Protein AF-A0A1M6I4M0-F1 (afdb_monomer_lite)

pLDDT: mean 81.62, std 9.27, range [42.72, 95.56]

Sequence (107 aa):
MGWPLVIVALTALAYAKFGHLIPGALGHKEYTITRIIEHMFLTSEGIYGVAIYVTSTFVFIFILMGSLLGATGGAQAFIDLTFSVTGRFRGGPAKAAILGSGLMGTI

Secondary structure (DSSP, 8-state):
--HHHHHHHHHHHHHHHHGGG--STT--PPPPHHHHHHHHHTSTTSTTSHHHHHIIIIIHHHHHHHHHHHHTTHHHHHHHHHHHHHTTSTTHHHHHHHHHHHHS---

Structure (mmCIF, N/CA/C/O backbone):
data_AF-A0A1M6I4M0-F1
#
_entry.id   AF-A0A1M6I4M0-F1
#
loop_
_atom_site.group_PDB
_atom_site.id
_atom_site.type_symbol
_atom_site.label_atom_id
_atom_site.label_alt_id
_atom_site.label_comp_id
_atom_site.label_asym_id
_atom_site.label_entity_id
_atom_site.label_seq_id
_atom_site.pdb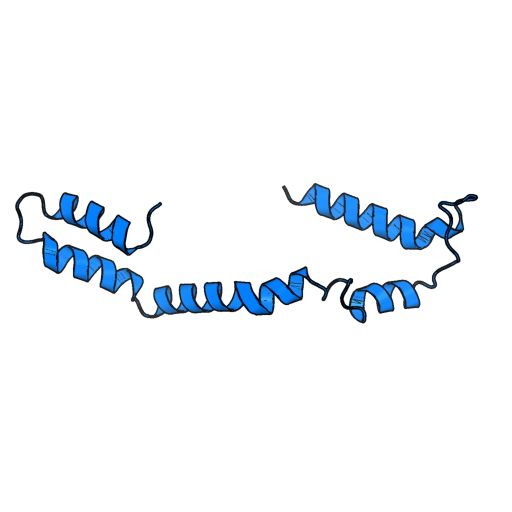x_PDB_ins_code
_atom_site.Cartn_x
_atom_site.Cartn_y
_atom_site.Cartn_z
_atom_site.occupancy
_atom_site.B_iso_or_equiv
_atom_site.auth_seq_id
_atom_site.auth_comp_id
_atom_site.auth_asym_id
_atom_site.auth_atom_id
_atom_site.pdbx_PDB_model_num
ATOM 1 N N . MET A 1 1 ? -11.684 2.950 -9.930 1.00 56.91 1 MET A N 1
ATOM 2 C CA . MET A 1 1 ? -10.706 4.062 -9.876 1.00 56.91 1 MET A CA 1
ATOM 3 C C . MET A 1 1 ? -9.235 3.600 -9.928 1.00 56.91 1 MET A C 1
ATOM 5 O O . MET A 1 1 ? -8.382 4.298 -9.409 1.00 56.91 1 MET A O 1
ATOM 9 N N . GLY A 1 2 ? -8.896 2.467 -10.571 1.00 81.88 2 GLY A N 1
ATOM 10 C CA . GLY A 1 2 ? -7.498 1.979 -10.672 1.00 81.88 2 GLY A CA 1
ATOM 11 C C . GLY A 1 2 ? -6.830 2.178 -12.041 1.00 81.88 2 GLY A C 1
ATOM 12 O O . GLY A 1 2 ? -5.627 1.997 -12.183 1.00 81.88 2 GLY A O 1
ATOM 13 N N . TRP A 1 3 ? -7.606 2.575 -13.049 1.00 90.00 3 TRP A N 1
ATOM 14 C CA . TRP A 1 3 ? -7.136 2.762 -14.424 1.00 90.00 3 TRP A CA 1
ATOM 15 C C . TRP A 1 3 ? -6.012 3.800 -14.606 1.00 90.00 3 TRP A C 1
ATOM 17 O O . TRP A 1 3 ? -5.123 3.534 -15.412 1.00 90.00 3 TRP A O 1
ATOM 27 N N . PRO A 1 4 ? -5.974 4.934 -13.874 1.00 90.88 4 PRO A N 1
ATOM 28 C CA . PRO A 1 4 ? -4.910 5.925 -14.052 1.00 90.88 4 PRO A CA 1
ATOM 29 C C . PRO A 1 4 ? -3.507 5.359 -13.805 1.00 90.88 4 PRO A C 1
ATOM 31 O O . PRO A 1 4 ? -2.594 5.626 -14.580 1.00 90.88 4 PRO A O 1
ATOM 34 N N . LEU A 1 5 ? -3.347 4.519 -12.776 1.00 87.44 5 LEU A N 1
ATOM 35 C CA . LEU A 1 5 ? -2.060 3.901 -12.444 1.00 87.44 5 LEU A CA 1
ATOM 36 C C . LEU A 1 5 ? -1.594 2.947 -13.553 1.00 87.44 5 LEU A C 1
ATOM 38 O O . LEU A 1 5 ? -0.420 2.936 -13.911 1.00 87.44 5 LEU A O 1
ATOM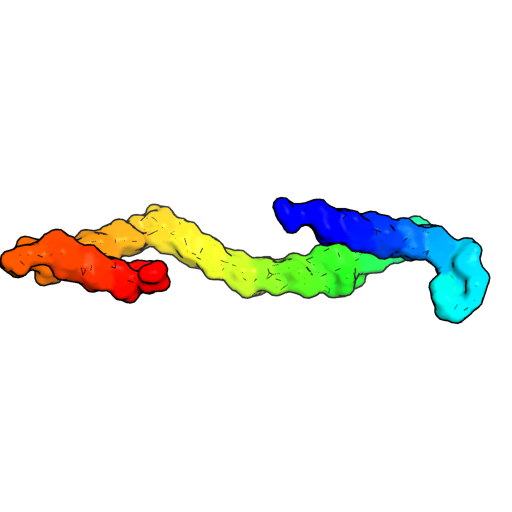 42 N N . VAL A 1 6 ? -2.528 2.184 -14.127 1.00 89.06 6 VAL A N 1
ATOM 43 C CA . VAL A 1 6 ? -2.244 1.244 -15.221 1.00 89.06 6 VAL A CA 1
ATOM 44 C C . VAL A 1 6 ? -1.798 1.992 -16.473 1.00 89.06 6 VAL A C 1
ATOM 46 O O . VAL A 1 6 ? -0.823 1.592 -17.103 1.00 89.06 6 VAL A O 1
ATOM 49 N N . ILE A 1 7 ? -2.463 3.102 -16.809 1.00 92.38 7 ILE A N 1
ATOM 50 C CA . ILE A 1 7 ? -2.085 3.929 -17.962 1.00 92.38 7 ILE A CA 1
ATOM 51 C C . ILE A 1 7 ? -0.664 4.472 -17.782 1.00 92.38 7 ILE A C 1
ATOM 53 O O . ILE A 1 7 ? 0.148 4.338 -18.691 1.00 92.38 7 ILE A O 1
ATOM 57 N N . VAL A 1 8 ? -0.347 5.036 -16.612 1.00 90.12 8 VAL A N 1
ATOM 58 C CA . VAL A 1 8 ? 0.990 5.586 -16.325 1.00 90.12 8 VAL A CA 1
ATOM 59 C C . VAL A 1 8 ? 2.065 4.495 -16.348 1.00 90.12 8 VAL A C 1
ATOM 61 O O . VAL A 1 8 ? 3.141 4.700 -16.904 1.00 90.12 8 VAL A O 1
ATOM 64 N N . ALA A 1 9 ? 1.782 3.315 -15.793 1.00 86.50 9 ALA A N 1
ATOM 65 C CA . ALA A 1 9 ? 2.717 2.195 -15.829 1.00 86.50 9 ALA A CA 1
ATOM 66 C C . ALA A 1 9 ? 2.982 1.720 -17.267 1.00 86.50 9 ALA A C 1
ATOM 68 O O . ALA A 1 9 ? 4.130 1.485 -17.644 1.00 86.50 9 ALA A O 1
ATOM 69 N N . LEU A 1 10 ? 1.938 1.621 -18.095 1.00 88.31 10 LEU A N 1
ATOM 70 C CA . LEU A 1 10 ? 2.067 1.210 -19.493 1.00 88.31 10 LEU A CA 1
ATOM 71 C C . LEU A 1 10 ? 2.846 2.229 -20.327 1.00 88.31 10 LEU A C 1
ATOM 73 O O . LEU A 1 10 ? 3.688 1.827 -21.128 1.00 88.31 10 LEU A O 1
ATOM 77 N N . THR A 1 11 ? 2.613 3.530 -20.140 1.00 88.12 11 THR A N 1
ATOM 78 C CA . THR A 1 11 ? 3.370 4.566 -20.859 1.00 88.12 11 THR A CA 1
ATOM 79 C C . THR A 1 11 ? 4.830 4.607 -20.417 1.00 88.12 11 THR A C 1
ATOM 81 O O . THR A 1 11 ? 5.709 4.730 -21.269 1.00 88.12 11 THR A O 1
ATOM 84 N N . ALA A 1 12 ? 5.116 4.417 -19.126 1.00 85.44 12 ALA A N 1
ATOM 85 C CA . ALA A 1 12 ? 6.481 4.324 -18.613 1.00 85.44 12 ALA A CA 1
ATOM 86 C C . ALA A 1 12 ? 7.226 3.085 -19.146 1.00 85.44 12 ALA A C 1
ATOM 88 O O . ALA A 1 12 ? 8.380 3.188 -19.560 1.00 85.44 12 ALA A O 1
ATOM 89 N N . LEU A 1 13 ? 6.566 1.923 -19.212 1.00 84.25 13 LEU A N 1
ATOM 90 C CA . LEU A 1 13 ? 7.142 0.709 -19.806 1.00 84.25 13 LEU A CA 1
ATOM 91 C C . LEU A 1 13 ? 7.354 0.849 -21.318 1.00 84.25 13 LEU A C 1
ATOM 93 O O . LEU A 1 13 ? 8.380 0.415 -21.845 1.00 84.25 13 LEU A O 1
ATOM 97 N N . ALA A 1 14 ? 6.412 1.483 -22.021 1.00 84.56 14 ALA A N 1
ATOM 98 C CA . ALA A 1 14 ? 6.574 1.804 -23.434 1.00 84.56 14 ALA A CA 1
ATOM 99 C C . ALA A 1 14 ? 7.778 2.733 -23.644 1.00 84.56 14 ALA A C 1
ATOM 101 O O . ALA A 1 14 ? 8.589 2.481 -24.532 1.00 84.56 14 ALA A O 1
ATOM 102 N N . TYR A 1 15 ? 7.955 3.744 -22.791 1.00 82.69 15 TYR A N 1
ATOM 103 C CA . TYR A 1 15 ? 9.125 4.616 -22.822 1.00 82.69 15 TYR A CA 1
ATOM 104 C C . TYR A 1 15 ? 10.425 3.846 -22.565 1.00 82.69 15 TYR A C 1
ATOM 106 O O . TYR A 1 15 ? 11.352 3.977 -23.351 1.00 82.69 15 TYR A O 1
ATOM 114 N N . ALA A 1 16 ? 10.479 2.956 -21.570 1.00 78.25 16 ALA A N 1
ATOM 115 C CA . ALA A 1 16 ? 11.672 2.147 -21.301 1.00 78.25 16 ALA A CA 1
ATOM 116 C C . ALA A 1 16 ? 12.092 1.260 -22.493 1.00 78.25 16 ALA A C 1
ATOM 118 O O . ALA A 1 16 ? 13.280 1.001 -22.690 1.00 78.25 16 ALA A O 1
ATOM 119 N N . LYS A 1 17 ? 11.129 0.800 -23.307 1.00 76.62 17 LYS A N 1
ATOM 120 C CA . LYS A 1 17 ? 11.389 -0.017 -24.504 1.00 76.62 17 LYS A CA 1
ATOM 121 C C . LYS A 1 17 ? 11.695 0.813 -25.754 1.00 76.62 17 LYS A C 1
ATOM 123 O O . LYS A 1 17 ? 12.554 0.426 -26.540 1.00 76.62 17 LYS A O 1
ATOM 128 N N . PHE A 1 18 ? 10.978 1.913 -25.974 1.00 79.12 18 PHE A N 1
ATOM 129 C CA . PHE A 1 18 ? 11.045 2.704 -27.210 1.00 79.12 18 PHE A CA 1
ATOM 130 C C . PHE A 1 18 ? 11.834 4.014 -27.073 1.00 79.12 18 PHE A C 1
ATOM 132 O O . PHE A 1 18 ? 12.055 4.692 -28.072 1.00 79.12 18 PHE A O 1
ATOM 139 N N . GLY A 1 19 ? 12.310 4.366 -25.878 1.00 72.81 19 GLY A N 1
ATOM 140 C CA . GLY A 1 19 ? 13.039 5.610 -25.614 1.00 72.81 19 GLY A CA 1
ATOM 141 C C . GLY A 1 19 ? 14.410 5.692 -26.286 1.00 72.81 19 GLY A C 1
ATOM 142 O O . GLY A 1 19 ? 14.957 6.781 -26.410 1.00 72.81 19 GLY A O 1
ATOM 143 N N . HIS A 1 20 ? 14.927 4.580 -26.820 1.00 73.56 20 HIS A N 1
ATOM 144 C CA . HIS A 1 20 ? 16.076 4.599 -27.729 1.00 73.56 20 HIS A CA 1
ATOM 145 C C . HIS A 1 20 ? 15.793 5.332 -29.048 1.00 73.56 20 HIS A C 1
ATOM 147 O O . HIS A 1 20 ? 16.682 5.987 -29.588 1.00 73.56 20 HIS A O 1
ATOM 153 N N . LEU A 1 21 ? 14.561 5.252 -29.561 1.00 69.75 21 LEU A N 1
ATOM 154 C CA . LEU A 1 21 ? 14.198 5.849 -30.846 1.00 69.75 21 LEU A CA 1
ATOM 155 C C . LEU A 1 21 ? 13.969 7.367 -30.753 1.00 69.75 21 LEU A C 1
ATOM 157 O O . LEU A 1 21 ? 13.703 7.995 -31.774 1.00 69.75 21 LEU A O 1
ATOM 161 N N . ILE A 1 22 ? 14.044 7.961 -29.557 1.00 74.69 22 ILE A N 1
ATOM 162 C CA . ILE A 1 22 ? 13.809 9.390 -29.335 1.00 74.69 22 ILE A CA 1
ATOM 163 C C . ILE A 1 22 ? 15.151 10.137 -29.443 1.00 74.69 22 ILE A C 1
ATOM 165 O O . ILE A 1 22 ? 15.987 10.010 -28.548 1.00 74.69 22 ILE A O 1
ATOM 169 N N . PRO A 1 23 ? 15.392 10.932 -30.503 1.00 62.94 23 PRO A N 1
ATOM 170 C CA . PRO A 1 23 ? 16.606 11.734 -30.614 1.00 62.94 23 PRO A CA 1
ATOM 171 C C . PRO A 1 23 ? 16.543 12.950 -29.674 1.00 62.94 23 PRO A C 1
ATOM 173 O O . PRO A 1 23 ? 15.576 13.709 -29.688 1.00 62.94 23 PRO A O 1
ATOM 176 N N . GLY A 1 24 ? 17.586 13.158 -28.865 1.00 72.50 24 GLY A N 1
ATOM 177 C CA . GLY A 1 24 ? 17.714 14.301 -27.949 1.00 72.50 24 GLY A CA 1
ATOM 178 C C . GLY A 1 24 ? 18.090 13.891 -26.522 1.00 72.50 24 GLY A C 1
ATOM 179 O O . GLY A 1 24 ? 18.371 12.728 -26.256 1.00 72.50 24 GLY A O 1
ATOM 180 N N . ALA A 1 25 ? 18.075 14.843 -25.583 1.00 68.38 25 ALA A N 1
ATOM 181 C CA . ALA A 1 25 ? 18.440 14.618 -24.173 1.00 68.38 25 ALA A CA 1
ATOM 182 C C . ALA A 1 25 ? 17.484 13.677 -23.408 1.00 68.38 25 ALA A C 1
ATOM 184 O O . ALA A 1 25 ? 17.810 13.223 -22.315 1.00 68.38 25 ALA A O 1
ATOM 185 N N . LEU A 1 26 ? 16.309 13.396 -23.979 1.00 65.75 26 LEU A N 1
ATOM 186 C CA . LEU A 1 26 ? 15.331 12.443 -23.450 1.00 65.75 26 LEU A CA 1
ATOM 187 C C . LEU A 1 26 ? 15.558 11.014 -23.983 1.00 65.75 26 LEU A C 1
ATOM 189 O O . LEU A 1 26 ? 14.976 10.071 -23.466 1.00 65.75 26 LEU A O 1
ATOM 193 N N . GLY A 1 27 ? 16.410 10.821 -24.992 1.00 65.88 27 GLY A N 1
ATOM 194 C CA . GLY A 1 27 ? 16.740 9.492 -25.500 1.00 65.88 27 GLY A CA 1
ATOM 195 C C . GLY A 1 27 ? 17.706 8.753 -24.576 1.00 65.88 27 GLY A C 1
ATOM 196 O O . GLY A 1 27 ? 18.724 9.307 -24.162 1.00 65.88 27 GLY A O 1
ATOM 197 N N . HIS A 1 28 ? 17.427 7.485 -24.277 1.00 74.62 28 HIS A N 1
ATOM 198 C CA . HIS A 1 28 ? 18.357 6.611 -23.554 1.00 74.62 28 HIS A CA 1
ATOM 199 C C . HI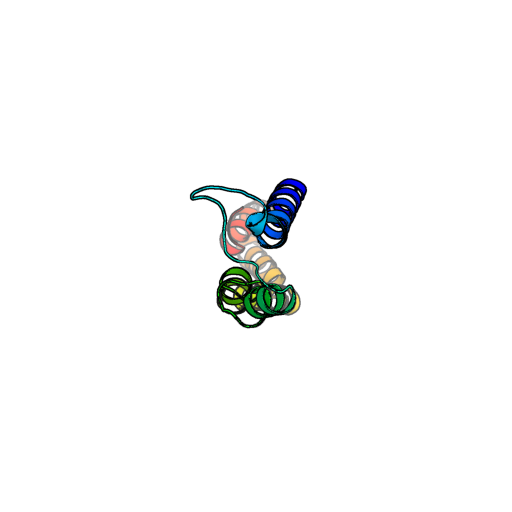S A 1 28 ? 18.972 5.560 -24.489 1.00 74.62 28 HIS A C 1
ATOM 201 O O . HIS A 1 28 ? 18.470 5.301 -25.580 1.00 74.62 28 HIS A O 1
ATOM 207 N N . LYS A 1 29 ? 20.078 4.923 -24.078 1.00 67.69 29 LYS A N 1
ATOM 208 C CA . LYS A 1 29 ? 20.651 3.792 -24.834 1.00 67.69 29 LYS A CA 1
ATOM 209 C C . LYS A 1 29 ? 19.646 2.638 -24.931 1.00 67.69 29 LYS A C 1
ATOM 211 O O . LYS A 1 29 ? 18.783 2.501 -24.063 1.00 67.69 29 LYS A O 1
ATOM 216 N N . GLU A 1 30 ? 19.772 1.811 -25.969 1.00 71.00 30 GLU A N 1
ATOM 217 C CA . GLU A 1 30 ? 18.972 0.589 -26.103 1.00 71.00 30 GLU A CA 1
ATOM 218 C C . GLU A 1 30 ? 19.096 -0.268 -24.843 1.00 71.00 30 GLU A C 1
ATOM 220 O O . GLU A 1 30 ? 20.180 -0.737 -24.488 1.00 71.00 30 GLU A O 1
ATOM 225 N N . TYR A 1 31 ? 17.971 -0.461 -24.157 1.00 74.19 31 TYR A N 1
ATOM 226 C CA . TYR A 1 31 ? 17.859 -1.439 -23.091 1.00 74.19 31 TYR A CA 1
ATOM 227 C C . TYR A 1 31 ? 17.280 -2.723 -23.674 1.00 74.19 31 TYR A C 1
ATOM 229 O O . TYR A 1 31 ? 16.161 -2.743 -24.186 1.00 74.19 31 TYR A O 1
ATOM 237 N N . THR A 1 32 ? 18.030 -3.817 -23.572 1.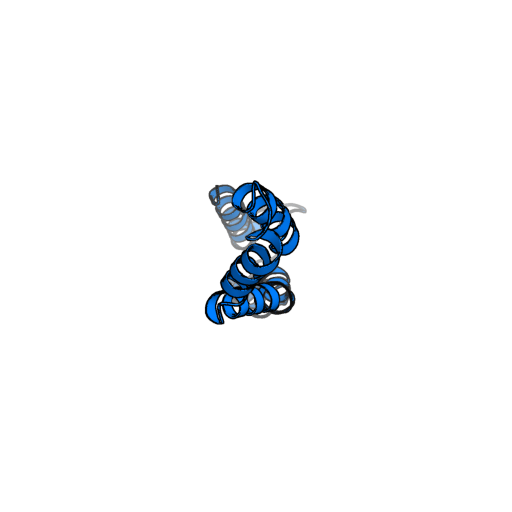00 79.56 32 THR A N 1
ATOM 238 C CA . THR A 1 32 ? 17.506 -5.152 -23.869 1.00 79.56 32 THR A CA 1
ATOM 239 C C . THR A 1 32 ? 16.322 -5.449 -22.946 1.00 79.56 32 THR A C 1
ATOM 241 O O . THR A 1 32 ? 16.365 -5.118 -21.761 1.00 79.56 32 THR A O 1
ATOM 244 N N . ILE A 1 33 ? 15.289 -6.127 -23.455 1.00 76.00 33 ILE A N 1
ATOM 245 C CA . ILE A 1 33 ? 14.108 -6.534 -22.666 1.00 76.00 33 ILE A CA 1
ATOM 246 C C . ILE A 1 33 ? 14.523 -7.281 -21.389 1.00 76.00 33 ILE A C 1
ATOM 248 O O . ILE A 1 33 ? 13.971 -7.026 -20.323 1.00 76.00 33 ILE A O 1
ATOM 252 N N . THR A 1 34 ? 15.551 -8.128 -21.475 1.00 80.56 34 THR A N 1
ATOM 253 C CA . THR A 1 34 ? 16.142 -8.829 -20.328 1.00 80.56 34 THR A CA 1
ATOM 254 C C . THR A 1 34 ? 16.558 -7.870 -19.214 1.00 80.56 34 THR A C 1
ATOM 256 O O . THR A 1 34 ? 16.207 -8.091 -18.064 1.00 80.56 34 THR A O 1
ATOM 259 N N . ARG A 1 35 ? 17.203 -6.747 -19.550 1.00 81.75 35 ARG A N 1
ATOM 260 C CA . ARG A 1 35 ? 17.646 -5.749 -18.570 1.00 81.75 35 ARG A CA 1
ATOM 261 C C . ARG A 1 35 ? 16.477 -5.006 -17.925 1.00 81.75 35 ARG A C 1
ATOM 263 O O . ARG A 1 35 ? 16.544 -4.685 -16.745 1.00 81.75 35 ARG A O 1
ATOM 270 N N . ILE A 1 36 ? 15.407 -4.741 -18.676 1.00 82.81 36 ILE A N 1
ATOM 271 C CA . ILE A 1 36 ? 14.188 -4.122 -18.129 1.00 82.81 36 ILE A CA 1
ATOM 272 C C . ILE A 1 36 ? 13.537 -5.068 -17.115 1.00 82.81 36 ILE A C 1
ATOM 274 O O . ILE A 1 36 ? 13.170 -4.643 -16.023 1.00 82.81 36 ILE A O 1
ATOM 278 N N . ILE A 1 37 ? 13.434 -6.357 -17.450 1.00 83.12 37 ILE A N 1
ATOM 279 C CA . ILE A 1 37 ? 12.873 -7.376 -16.555 1.00 83.12 37 ILE A CA 1
ATOM 280 C C . ILE A 1 37 ? 13.750 -7.537 -15.309 1.00 83.12 37 ILE A C 1
ATOM 282 O O . ILE A 1 37 ? 13.229 -7.508 -14.197 1.00 83.12 37 ILE A O 1
ATOM 286 N N . GLU A 1 38 ? 15.070 -7.641 -15.473 1.00 84.81 38 GLU A N 1
ATOM 287 C CA . GLU A 1 38 ? 16.018 -7.706 -14.356 1.00 84.81 38 GLU A CA 1
ATOM 288 C C . GLU A 1 38 ? 15.872 -6.495 -13.434 1.00 84.81 38 GLU A C 1
ATOM 290 O O . GLU A 1 38 ? 15.789 -6.657 -12.223 1.00 84.81 38 GLU A O 1
ATOM 295 N N . HIS A 1 39 ? 15.749 -5.285 -13.976 1.00 84.88 39 HIS A N 1
ATOM 296 C CA . HIS A 1 39 ? 15.574 -4.089 -13.154 1.00 84.88 39 HIS A CA 1
ATOM 297 C C . HIS A 1 39 ? 14.195 -4.022 -12.474 1.00 84.88 39 HIS A C 1
ATOM 299 O O . HIS A 1 39 ? 14.062 -3.510 -11.369 1.00 84.88 39 HIS A O 1
ATOM 305 N N . MET A 1 40 ? 13.151 -4.578 -13.088 1.00 85.19 40 MET A N 1
ATOM 306 C CA . MET A 1 40 ? 11.817 -4.623 -12.479 1.00 85.19 40 MET A CA 1
ATOM 307 C C . MET A 1 40 ? 11.693 -5.684 -11.375 1.00 85.19 40 MET A C 1
ATOM 309 O O . MET A 1 40 ? 10.897 -5.497 -10.455 1.00 85.19 40 MET A O 1
ATOM 313 N N . PHE A 1 41 ? 12.441 -6.788 -11.458 1.00 83.25 41 PHE A N 1
ATOM 314 C CA . PHE A 1 41 ? 12.313 -7.928 -10.538 1.00 83.25 41 PHE A CA 1
ATOM 315 C C . PHE A 1 41 ? 13.462 -8.065 -9.537 1.00 83.25 41 PHE A C 1
ATOM 317 O O . PHE A 1 41 ? 13.231 -8.512 -8.419 1.00 83.25 41 PHE A O 1
ATOM 324 N N . LEU A 1 42 ? 14.691 -7.721 -9.918 1.00 81.75 42 LEU A N 1
ATOM 325 C CA . LEU A 1 42 ? 15.887 -7.937 -9.095 1.00 81.75 42 LEU A CA 1
ATOM 326 C C . LEU A 1 42 ? 16.327 -6.680 -8.337 1.00 81.75 42 LEU A C 1
ATOM 328 O O . LEU A 1 42 ? 17.126 -6.775 -7.410 1.00 81.75 42 LEU A O 1
ATOM 332 N N . THR A 1 43 ? 15.813 -5.506 -8.709 1.00 82.00 43 THR A N 1
ATOM 333 C CA . THR A 1 43 ? 16.128 -4.234 -8.048 1.00 82.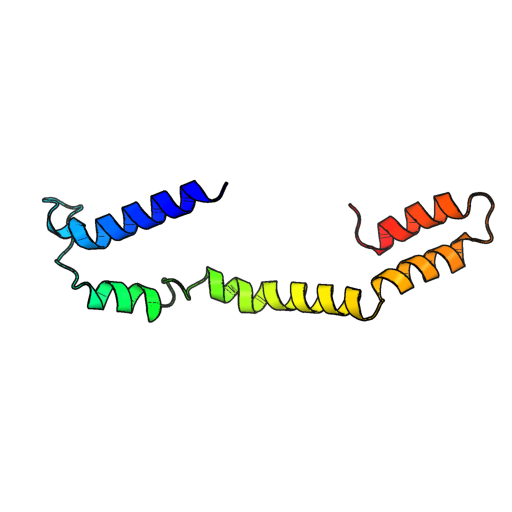00 43 THR A CA 1
ATOM 334 C C . THR A 1 43 ? 15.033 -3.839 -7.050 1.00 82.00 43 THR A C 1
ATOM 336 O O . THR A 1 43 ? 13.840 -4.022 -7.290 1.00 82.00 43 THR A O 1
ATOM 339 N N . SER A 1 44 ? 15.448 -3.220 -5.940 1.00 75.56 44 SER A N 1
ATOM 340 C CA . SER A 1 44 ? 14.578 -2.728 -4.856 1.00 75.56 44 SER A CA 1
ATOM 341 C C . SER A 1 44 ? 13.712 -1.509 -5.217 1.00 75.56 44 SER A C 1
ATOM 343 O O . SER A 1 44 ? 12.965 -1.014 -4.378 1.00 75.56 44 SER A O 1
ATOM 345 N N . GLU A 1 45 ? 13.809 -1.005 -6.444 1.00 79.62 45 GLU A N 1
ATOM 346 C CA . GLU A 1 45 ? 12.958 0.063 -6.995 1.00 79.62 45 GLU A CA 1
ATOM 347 C C . GLU A 1 45 ? 11.883 -0.483 -7.951 1.00 79.62 45 GLU A C 1
ATOM 349 O O . GLU A 1 45 ? 11.041 0.266 -8.441 1.00 79.62 45 GLU A O 1
ATOM 354 N N . GLY A 1 46 ? 11.907 -1.792 -8.223 1.00 81.31 46 GLY A N 1
ATOM 355 C CA . GLY A 1 46 ? 10.961 -2.453 -9.107 1.00 81.31 46 GLY A CA 1
ATOM 356 C C . GLY A 1 46 ? 9.664 -2.877 -8.414 1.00 81.31 46 GLY A C 1
ATOM 357 O O . GLY A 1 46 ? 9.215 -2.279 -7.437 1.00 81.31 46 GLY A O 1
ATOM 358 N N . ILE A 1 47 ? 9.053 -3.954 -8.908 1.00 82.94 47 ILE A N 1
ATOM 359 C CA . ILE A 1 47 ? 7.763 -4.464 -8.413 1.00 82.94 47 ILE A CA 1
ATOM 360 C C . ILE A 1 47 ? 7.866 -4.874 -6.935 1.00 82.94 47 ILE A C 1
ATOM 362 O O . ILE A 1 47 ? 6.962 -4.589 -6.152 1.00 82.94 47 ILE A O 1
ATOM 366 N N . TYR A 1 48 ? 8.994 -5.470 -6.536 1.00 85.00 48 TYR A N 1
ATOM 367 C CA . TYR A 1 48 ? 9.303 -5.827 -5.143 1.00 85.00 48 TYR A CA 1
ATOM 368 C C . TYR A 1 48 ? 9.882 -4.683 -4.314 1.00 85.00 48 TYR A C 1
ATOM 370 O O . TYR A 1 48 ? 10.433 -4.917 -3.240 1.00 85.00 48 TYR A O 1
ATOM 378 N N . GLY A 1 49 ? 9.785 -3.452 -4.805 1.00 83.75 49 GLY A N 1
ATOM 379 C CA . GLY A 1 49 ? 10.343 -2.305 -4.120 1.00 83.75 49 GLY A CA 1
ATOM 380 C C . GLY A 1 49 ? 9.545 -1.865 -2.898 1.00 83.75 49 GLY A C 1
ATOM 381 O O . GLY A 1 49 ? 8.889 -2.649 -2.208 1.00 83.75 49 GLY A O 1
ATOM 382 N N . VAL A 1 50 ? 9.587 -0.559 -2.638 1.00 86.19 50 VAL A N 1
ATOM 383 C CA . VAL A 1 50 ? 9.042 0.059 -1.418 1.00 86.19 50 VAL A CA 1
ATOM 384 C C . VAL A 1 50 ? 7.584 -0.333 -1.153 1.00 86.19 50 VAL A C 1
ATOM 386 O O . VAL A 1 50 ? 7.218 -0.563 -0.005 1.00 86.19 50 VAL A O 1
ATOM 389 N N . ALA A 1 51 ? 6.755 -0.471 -2.192 1.00 86.12 51 ALA A N 1
ATOM 390 C CA . ALA A 1 51 ? 5.343 -0.820 -2.039 1.00 86.12 51 ALA A CA 1
ATOM 391 C C . ALA A 1 51 ? 5.133 -2.195 -1.376 1.00 86.12 51 ALA A C 1
ATOM 393 O O . ALA A 1 51 ? 4.394 -2.294 -0.393 1.00 86.12 51 ALA A O 1
ATOM 394 N N . ILE A 1 52 ? 5.799 -3.246 -1.870 1.00 90.81 52 ILE A N 1
ATOM 395 C CA . ILE A 1 52 ? 5.716 -4.586 -1.268 1.00 90.81 52 ILE A CA 1
ATOM 396 C C . ILE A 1 52 ? 6.431 -4.593 0.084 1.00 90.81 52 ILE A C 1
ATOM 398 O O . ILE A 1 52 ? 5.876 -5.100 1.055 1.00 90.81 52 ILE A O 1
ATOM 402 N N . TYR A 1 53 ? 7.598 -3.953 0.184 1.00 89.44 53 TYR A N 1
ATOM 403 C CA . TYR A 1 53 ? 8.352 -3.862 1.434 1.00 89.44 53 TYR A CA 1
ATOM 404 C C . TYR A 1 53 ? 7.529 -3.259 2.587 1.00 89.44 53 TYR A C 1
ATOM 406 O O . TYR A 1 53 ? 7.433 -3.853 3.664 1.00 89.44 53 TYR A O 1
ATOM 414 N N . VAL A 1 54 ? 6.888 -2.107 2.363 1.00 92.38 54 VAL A N 1
ATOM 415 C CA . VAL A 1 54 ? 6.057 -1.435 3.374 1.00 92.38 54 VAL A CA 1
ATOM 416 C C . VAL A 1 54 ? 4.820 -2.271 3.699 1.00 92.38 54 VAL A C 1
ATOM 418 O O . VAL A 1 54 ? 4.448 -2.396 4.868 1.00 92.38 54 VAL A O 1
ATOM 421 N N . THR A 1 55 ? 4.210 -2.895 2.688 1.00 93.94 55 THR A N 1
ATOM 422 C CA . THR A 1 55 ? 3.021 -3.732 2.885 1.00 93.94 55 THR A CA 1
ATOM 423 C C . THR A 1 55 ? 3.336 -4.964 3.735 1.00 93.94 55 THR A C 1
ATOM 425 O O . THR A 1 55 ? 2.616 -5.252 4.686 1.00 93.94 55 THR A O 1
ATOM 428 N N . SER A 1 56 ? 4.432 -5.668 3.457 1.00 92.69 56 SER A N 1
ATOM 429 C CA . SER A 1 56 ? 4.822 -6.866 4.205 1.00 92.69 56 SER A CA 1
ATOM 430 C C . SER A 1 56 ? 5.352 -6.559 5.606 1.00 92.69 56 SER A C 1
ATOM 432 O O . SER A 1 56 ? 5.118 -7.342 6.521 1.00 92.69 56 SER A O 1
ATOM 434 N N . THR A 1 57 ? 6.043 -5.432 5.794 1.00 92.31 57 THR A N 1
ATOM 435 C CA . THR A 1 57 ? 6.692 -5.112 7.079 1.00 92.31 57 THR A CA 1
ATOM 436 C C . THR A 1 57 ? 5.746 -4.415 8.053 1.00 92.31 57 THR A C 1
ATOM 438 O O . THR A 1 57 ? 5.751 -4.725 9.242 1.00 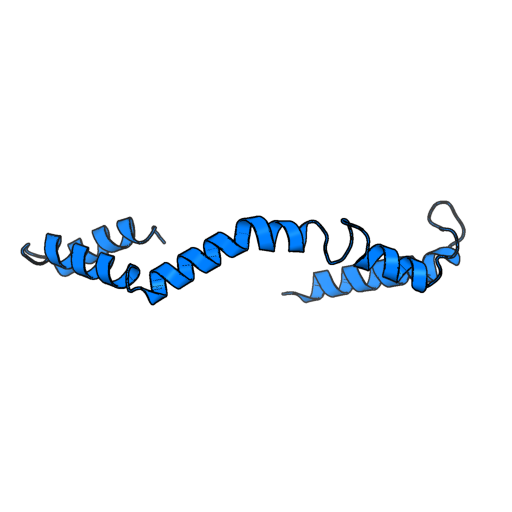92.31 57 THR A O 1
ATOM 441 N N . PHE A 1 58 ? 4.918 -3.486 7.566 1.00 91.38 58 PHE A N 1
ATOM 442 C CA . PHE A 1 58 ? 4.052 -2.671 8.421 1.00 91.38 58 PHE A CA 1
ATOM 443 C C . PHE A 1 58 ? 2.582 -3.045 8.283 1.00 91.38 58 PHE A C 1
ATOM 445 O O . PHE A 1 58 ? 1.904 -3.250 9.280 1.00 91.38 58 PHE A O 1
ATOM 452 N N . VAL A 1 59 ? 2.057 -3.151 7.063 1.00 95.31 59 VAL A N 1
ATOM 453 C CA . VAL A 1 59 ? 0.607 -3.327 6.869 1.00 95.31 59 VAL A CA 1
ATOM 454 C C . VAL A 1 59 ? 0.157 -4.738 7.260 1.00 95.31 59 VAL A C 1
ATOM 456 O O . VAL A 1 59 ? -0.884 -4.904 7.897 1.00 95.31 59 VAL A O 1
ATOM 459 N N . PHE A 1 60 ? 0.959 -5.754 6.936 1.00 95.56 60 PHE A N 1
ATOM 460 C CA . PHE A 1 60 ? 0.637 -7.153 7.202 1.00 95.56 60 PHE A CA 1
ATOM 461 C C . PHE A 1 60 ? 0.363 -7.425 8.683 1.00 95.56 60 PHE A C 1
ATOM 463 O O . PHE A 1 60 ? -0.634 -8.070 8.993 1.00 95.56 60 PHE A O 1
ATOM 470 N N . ILE A 1 61 ? 1.185 -6.902 9.603 1.00 94.94 61 ILE A N 1
ATOM 471 C CA . ILE A 1 61 ? 1.004 -7.159 11.039 1.00 94.94 61 ILE A CA 1
ATOM 472 C C . ILE A 1 61 ? -0.296 -6.541 11.572 1.00 94.94 61 ILE A C 1
ATOM 474 O O . ILE A 1 61 ? -0.975 -7.169 12.380 1.00 94.94 61 ILE A O 1
ATOM 478 N N . PHE A 1 62 ? -0.702 -5.365 11.079 1.00 93.25 62 PHE A N 1
ATOM 479 C CA . PHE A 1 62 ? -1.974 -4.746 11.465 1.00 93.25 62 PHE A CA 1
ATOM 480 C C . PHE A 1 62 ? -3.176 -5.531 10.942 1.00 93.25 62 PHE A C 1
ATOM 482 O O . PHE A 1 62 ? -4.129 -5.749 11.687 1.00 93.25 62 PHE A O 1
ATOM 489 N N . ILE A 1 63 ? -3.125 -6.001 9.692 1.00 94.19 63 ILE A N 1
ATOM 490 C CA . ILE A 1 63 ? -4.186 -6.841 9.118 1.00 94.19 63 ILE A CA 1
ATOM 491 C C . ILE A 1 63 ? -4.256 -8.185 9.852 1.00 94.19 63 ILE A C 1
ATOM 493 O O . ILE A 1 63 ? -5.341 -8.644 10.212 1.00 94.19 63 ILE A O 1
ATOM 497 N N . LEU A 1 64 ? -3.106 -8.808 10.115 1.00 94.56 64 LEU A N 1
ATOM 498 C CA . LEU A 1 64 ? -3.016 -10.063 10.854 1.00 94.56 64 LEU A CA 1
ATOM 499 C C . LEU A 1 64 ? -3.600 -9.897 12.260 1.00 94.56 64 LEU A C 1
ATOM 501 O O . LEU A 1 64 ? -4.485 -10.648 12.651 1.00 94.56 64 LEU A O 1
ATOM 505 N N . MET A 1 65 ? -3.168 -8.880 13.000 1.00 91.50 65 MET A N 1
ATOM 506 C CA . MET A 1 65 ? -3.678 -8.604 14.340 1.00 91.50 65 MET A CA 1
ATOM 507 C C . MET A 1 65 ? -5.178 -8.281 14.324 1.00 91.50 65 MET A C 1
ATOM 509 O O . MET A 1 65 ? -5.918 -8.809 15.149 1.00 91.50 65 MET A O 1
ATOM 513 N N . GLY A 1 66 ? -5.646 -7.471 13.371 1.00 89.19 66 GLY A N 1
ATOM 514 C CA . GLY A 1 66 ? -7.064 -7.139 13.228 1.00 89.19 66 GLY A CA 1
ATOM 515 C C . GLY A 1 66 ? -7.925 -8.368 12.931 1.00 89.19 66 GLY A C 1
ATOM 516 O O . GLY A 1 66 ? -8.958 -8.576 13.567 1.00 89.19 66 GLY A O 1
ATOM 517 N N . SER A 1 67 ? -7.472 -9.229 12.017 1.00 90.88 67 SER A N 1
ATOM 518 C CA . SER A 1 67 ? -8.166 -10.478 11.684 1.00 90.88 67 SER A CA 1
ATOM 519 C C . SER A 1 67 ? -8.140 -11.491 12.831 1.00 90.88 67 SER A C 1
ATOM 521 O O . SER A 1 67 ? -9.161 -12.120 13.097 1.00 90.88 67 SER A O 1
ATOM 523 N N . LEU A 1 68 ? -7.032 -11.598 13.572 1.00 92.25 68 LEU A N 1
ATOM 524 C CA . LEU A 1 68 ? -6.937 -12.424 14.779 1.00 92.25 68 LEU A CA 1
ATOM 525 C C . LEU A 1 68 ? -7.847 -11.911 15.900 1.00 92.25 68 LEU A C 1
ATOM 527 O O . LEU A 1 68 ? -8.510 -12.711 16.557 1.00 92.25 68 LEU A O 1
ATOM 531 N N . LEU A 1 69 ? -7.932 -10.597 16.114 1.00 89.50 69 LEU A N 1
ATOM 532 C CA . LEU A 1 69 ? -8.822 -10.014 17.121 1.00 89.50 69 LEU A CA 1
ATOM 533 C C . LEU A 1 69 ? -10.301 -10.235 16.768 1.00 89.50 69 LEU A C 1
ATOM 535 O O . LEU A 1 69 ? -11.116 -10.519 17.647 1.00 89.50 69 LEU A O 1
ATOM 539 N N . GLY A 1 70 ? -10.638 -10.160 15.478 1.00 86.25 70 GLY A N 1
ATOM 540 C CA . GLY A 1 70 ? -11.958 -10.537 14.976 1.00 86.25 70 GLY A CA 1
ATOM 541 C C . GLY A 1 70 ? -12.247 -12.030 15.162 1.00 86.25 70 GLY A C 1
ATOM 542 O O . GLY A 1 70 ? -13.298 -12.393 15.683 1.00 86.25 70 GLY A O 1
ATOM 543 N N . ALA A 1 71 ? -11.300 -12.899 14.801 1.00 85.88 71 ALA A N 1
ATOM 544 C CA . ALA A 1 71 ? -11.463 -14.353 14.852 1.00 85.88 71 ALA A CA 1
ATOM 545 C C . ALA A 1 71 ? -11.505 -14.924 16.279 1.00 85.88 71 ALA A C 1
ATOM 547 O O . ALA A 1 71 ? -12.237 -15.873 16.540 1.00 85.88 71 ALA A O 1
ATOM 548 N N . THR A 1 72 ? -10.755 -14.343 17.217 1.00 88.88 72 THR A N 1
ATOM 549 C CA . THR A 1 72 ? -10.777 -14.734 18.641 1.00 88.88 72 THR A CA 1
ATOM 550 C C . THR A 1 72 ? -12.035 -14.261 19.372 1.00 88.88 72 THR A C 1
ATOM 552 O O . THR A 1 72 ? -12.198 -14.543 20.556 1.00 88.88 72 THR A O 1
ATOM 555 N N . GLY A 1 73 ? -12.928 -13.532 18.694 1.00 83.19 73 GLY A N 1
ATOM 556 C CA . GLY A 1 73 ? -14.111 -12.945 19.314 1.00 83.19 73 GLY A CA 1
ATOM 557 C C . GLY A 1 73 ? -13.780 -11.798 20.267 1.00 83.19 73 GLY A C 1
ATOM 558 O O . GLY A 1 73 ? -14.661 -11.358 20.999 1.00 83.19 73 GLY A O 1
ATOM 559 N N . GLY A 1 74 ? -12.548 -11.272 20.252 1.00 81.81 74 GLY A N 1
ATOM 560 C CA . GLY A 1 74 ? -12.163 -10.128 21.078 1.00 81.81 74 GLY A CA 1
ATOM 561 C C . GLY A 1 74 ? -13.061 -8.919 20.821 1.00 81.81 74 GLY A C 1
ATOM 562 O O . GLY A 1 74 ? -13.512 -8.277 21.764 1.00 81.81 74 GLY A O 1
ATOM 563 N N . ALA A 1 75 ? -13.428 -8.684 19.558 1.00 76.56 75 ALA A N 1
ATOM 564 C CA . ALA A 1 75 ? -14.416 -7.673 19.179 1.00 76.56 75 ALA A CA 1
ATOM 565 C C . ALA A 1 75 ? -15.776 -7.868 19.883 1.00 76.56 75 ALA A C 1
ATOM 567 O O . ALA A 1 75 ? -16.349 -6.906 20.391 1.00 76.56 75 ALA A O 1
ATOM 568 N N . GLN A 1 76 ? -16.266 -9.108 19.970 1.00 82.12 76 GLN A N 1
ATOM 569 C CA . GLN A 1 76 ? -17.523 -9.435 20.646 1.00 82.12 76 GLN A CA 1
ATOM 570 C C . GLN A 1 76 ? -17.394 -9.303 22.171 1.00 82.12 76 GLN A C 1
ATOM 572 O O . GLN A 1 76 ? -18.282 -8.758 22.822 1.00 82.12 76 GLN A O 1
ATOM 577 N N . ALA A 1 77 ? -16.249 -9.699 22.733 1.00 84.06 77 ALA A N 1
ATOM 578 C CA . ALA A 1 77 ? -15.960 -9.563 24.157 1.00 84.06 77 ALA A CA 1
ATOM 579 C C . ALA A 1 77 ? -15.994 -8.097 24.628 1.00 84.06 77 ALA A C 1
ATOM 581 O O . ALA A 1 77 ? -16.449 -7.823 25.738 1.00 84.06 77 ALA A O 1
ATOM 582 N N . PHE A 1 78 ? -15.583 -7.136 23.791 1.00 81.88 78 PHE A N 1
ATOM 583 C CA . PHE A 1 78 ? -15.720 -5.705 24.099 1.00 81.88 78 PHE A CA 1
ATOM 584 C C . PHE A 1 78 ? -17.183 -5.239 24.140 1.00 81.88 78 PHE A C 1
ATOM 586 O O . PHE A 1 78 ? -17.550 -4.429 24.999 1.00 81.88 78 PHE A O 1
ATOM 593 N N . ILE A 1 79 ? -18.035 -5.762 23.253 1.00 83.00 79 ILE A N 1
ATOM 594 C CA . ILE A 1 79 ? -19.477 -5.476 23.238 1.00 83.00 79 ILE A CA 1
ATOM 595 C C . ILE A 1 79 ? -20.121 -6.034 24.515 1.00 83.00 79 ILE A C 1
ATOM 597 O O . ILE A 1 79 ? -20.818 -5.307 25.229 1.00 83.00 79 ILE A O 1
ATOM 601 N N . ASP A 1 80 ? -19.819 -7.286 24.854 1.00 86.12 80 ASP A N 1
ATOM 602 C CA . ASP A 1 80 ? -20.347 -7.958 26.045 1.00 86.12 80 ASP A CA 1
ATOM 603 C C . ASP A 1 80 ? -19.873 -7.286 27.341 1.00 86.12 80 ASP A C 1
ATOM 605 O O . ASP A 1 80 ? -20.669 -7.062 28.258 1.00 86.12 80 ASP A O 1
ATOM 609 N N . LEU A 1 81 ? -18.604 -6.868 27.403 1.00 84.75 81 LEU A N 1
ATOM 610 C CA . LEU A 1 81 ? -18.061 -6.083 28.513 1.00 84.75 81 LEU A CA 1
ATOM 611 C C . LEU A 1 81 ? -18.850 -4.783 28.689 1.00 84.75 81 LEU A C 1
ATOM 613 O O . LEU A 1 81 ? -19.262 -4.437 29.797 1.00 84.75 81 LEU A O 1
ATOM 617 N N . THR A 1 82 ? -19.117 -4.088 27.591 1.00 85.19 82 THR A N 1
ATOM 618 C CA . THR A 1 82 ? -19.834 -2.819 27.622 1.00 85.19 82 THR A CA 1
ATOM 619 C C . THR A 1 82 ? -21.274 -2.992 28.112 1.00 85.19 82 THR A C 1
ATOM 621 O O . THR A 1 82 ? -21.732 -2.229 28.973 1.00 85.19 82 THR A O 1
ATOM 624 N N . PHE A 1 83 ? -21.978 -4.026 27.642 1.00 83.88 83 PHE A N 1
ATOM 625 C CA . PHE A 1 83 ? -23.310 -4.372 28.140 1.00 83.88 83 PHE A CA 1
ATOM 626 C C . PHE A 1 83 ? -23.293 -4.812 29.605 1.00 83.88 83 PHE A C 1
ATOM 628 O O . PHE A 1 83 ? -24.208 -4.457 30.347 1.00 83.88 83 PHE A O 1
ATOM 635 N N . SER A 1 84 ? -22.253 -5.513 30.061 1.00 85.00 84 SER A N 1
ATOM 636 C CA . SER A 1 84 ? -22.132 -5.923 31.465 1.00 85.00 84 SER A CA 1
ATOM 637 C C . SER A 1 84 ? -22.031 -4.720 32.415 1.00 85.00 84 SER A C 1
ATOM 639 O O . SER A 1 84 ? -22.645 -4.717 33.484 1.00 85.00 84 SER A O 1
ATOM 641 N N . VAL A 1 85 ? -21.329 -3.661 31.995 1.00 84.25 85 VAL A N 1
ATOM 642 C CA . VAL A 1 85 ? -21.131 -2.432 32.777 1.00 84.25 85 VAL A CA 1
ATOM 643 C C . VAL A 1 85 ? -22.372 -1.535 32.740 1.00 84.25 85 VAL A C 1
ATOM 645 O O . VAL A 1 85 ? -22.724 -0.919 33.743 1.00 84.25 85 VAL A O 1
ATOM 648 N N . THR A 1 86 ? -23.070 -1.457 31.604 1.00 83.25 86 THR A N 1
ATOM 649 C CA . THR A 1 86 ? -24.158 -0.480 31.391 1.00 83.25 86 THR A CA 1
ATOM 650 C C . THR A 1 86 ? -25.571 -1.050 31.498 1.00 83.25 86 THR A C 1
ATOM 652 O O . THR A 1 86 ? -26.512 -0.295 31.753 1.00 83.25 86 THR A O 1
ATOM 655 N N . GLY A 1 87 ? -25.745 -2.367 31.365 1.00 76.69 87 GLY A N 1
ATOM 656 C CA . GLY A 1 87 ? -27.048 -3.032 31.274 1.00 76.69 87 GLY A CA 1
ATOM 657 C C . GLY A 1 87 ? -27.926 -2.904 32.522 1.00 76.69 87 GLY A C 1
ATOM 658 O O . GLY A 1 87 ? -29.143 -3.033 32.430 1.00 76.69 87 GLY A O 1
ATOM 659 N N . ARG A 1 88 ? -27.340 -2.592 33.685 1.00 74.31 88 ARG A N 1
ATOM 660 C CA . ARG A 1 88 ? -28.074 -2.389 34.949 1.00 74.31 88 ARG A CA 1
ATOM 661 C C . ARG A 1 88 ? -28.625 -0.968 35.126 1.00 74.31 88 ARG A C 1
ATOM 663 O O . ARG A 1 88 ? -29.402 -0.728 36.046 1.00 74.31 88 ARG A O 1
ATOM 670 N N . PHE A 1 89 ? -28.239 -0.019 34.274 1.00 75.88 89 PHE A N 1
ATOM 671 C CA . PHE A 1 89 ? -28.663 1.378 34.379 1.00 75.88 89 PHE A CA 1
ATOM 672 C C . PHE A 1 89 ? -29.883 1.668 33.490 1.00 75.88 89 PHE A C 1
ATOM 674 O O . PHE A 1 89 ? -30.014 1.135 32.388 1.00 75.88 89 PHE A O 1
ATOM 681 N N . ARG A 1 90 ? -30.780 2.567 33.929 1.00 68.62 90 ARG A N 1
ATOM 682 C CA . ARG A 1 90 ? -31.888 3.062 33.084 1.00 68.62 90 ARG A CA 1
ATOM 683 C C . ARG A 1 90 ? -31.303 3.725 31.826 1.00 68.62 90 ARG A C 1
ATOM 685 O O . ARG A 1 90 ? -30.456 4.613 31.939 1.00 68.62 90 ARG A O 1
ATOM 692 N N . GLY A 1 91 ? -31.728 3.266 30.646 1.00 76.44 91 GLY A N 1
ATOM 693 C CA . GLY A 1 91 ? -31.134 3.644 29.354 1.00 76.44 91 GLY A CA 1
ATOM 694 C C . GLY A 1 91 ? -29.902 2.819 28.942 1.00 76.44 91 GLY A C 1
ATOM 695 O O . GLY A 1 91 ? -29.140 3.266 28.088 1.00 76.44 91 GLY A O 1
ATOM 696 N N . GLY A 1 92 ? -29.699 1.636 29.538 1.00 76.56 92 GLY A N 1
ATOM 697 C CA . GLY A 1 92 ? -28.555 0.739 29.318 1.00 76.56 92 GLY A CA 1
ATOM 698 C C . GLY A 1 92 ? -28.111 0.560 27.859 1.00 76.56 92 GLY A C 1
ATOM 699 O O . GLY A 1 92 ? -26.931 0.767 27.600 1.00 76.56 92 GLY A O 1
ATOM 700 N N . PRO A 1 93 ? -29.006 0.298 26.886 1.00 79.69 93 PRO A N 1
ATOM 701 C CA . PRO A 1 93 ? -28.617 0.139 25.481 1.00 79.69 93 PRO A CA 1
ATOM 702 C C . PRO A 1 93 ? -27.973 1.393 24.869 1.00 79.69 93 PRO A C 1
ATOM 704 O O . PRO A 1 93 ? -27.009 1.290 24.117 1.00 79.69 93 PRO A O 1
ATOM 707 N N . ALA A 1 94 ? -28.456 2.588 25.228 1.00 81.38 94 ALA A N 1
ATOM 708 C CA . ALA A 1 94 ? -27.906 3.847 24.724 1.00 81.38 94 ALA A CA 1
ATOM 709 C C . ALA A 1 94 ? -26.520 4.135 25.321 1.00 81.38 94 ALA A C 1
ATOM 711 O O . ALA A 1 94 ? -25.607 4.553 24.615 1.00 81.38 94 ALA A O 1
ATOM 712 N N . LYS A 1 95 ? -26.335 3.861 26.618 1.00 80.25 95 LYS A N 1
ATOM 713 C CA . LYS A 1 95 ? -25.030 4.012 27.281 1.00 80.25 95 LYS A CA 1
ATOM 714 C C . LYS A 1 95 ? -24.029 2.954 26.813 1.00 80.25 95 LYS A C 1
ATOM 716 O O . LYS A 1 95 ? -22.847 3.264 26.689 1.00 80.25 95 LYS A O 1
ATOM 721 N N . ALA A 1 96 ? -24.507 1.745 26.513 1.00 83.50 96 ALA A N 1
ATOM 722 C CA . ALA A 1 96 ? -23.696 0.678 25.948 1.00 83.50 96 ALA A CA 1
ATOM 723 C C . ALA A 1 96 ? -23.168 1.051 24.558 1.00 83.50 96 ALA A C 1
ATOM 725 O O . ALA A 1 96 ? -21.989 0.886 24.284 1.00 83.50 96 ALA A O 1
ATOM 726 N N . ALA A 1 97 ? -24.015 1.620 23.697 1.00 81.75 97 ALA A N 1
ATOM 727 C CA . ALA A 1 97 ? -23.606 2.032 22.357 1.00 81.75 97 ALA A CA 1
ATOM 728 C C . ALA A 1 97 ? -22.499 3.105 22.380 1.00 81.75 97 ALA A C 1
ATOM 730 O O . ALA A 1 97 ? -21.543 3.019 21.614 1.00 81.75 97 ALA A O 1
ATOM 731 N N . ILE A 1 98 ? -22.593 4.082 23.291 1.00 83.25 98 ILE A N 1
ATOM 732 C CA . ILE A 1 98 ? -21.603 5.167 23.417 1.00 83.25 98 ILE A CA 1
ATOM 733 C C . ILE A 1 98 ? -20.256 4.630 23.919 1.00 83.25 98 ILE A C 1
ATOM 735 O O . ILE A 1 98 ? -19.216 4.928 23.336 1.00 83.25 98 ILE A O 1
ATOM 739 N N . LEU A 1 99 ? -20.266 3.816 24.981 1.00 83.75 99 LEU A N 1
ATOM 740 C CA . LEU A 1 99 ? -19.040 3.223 25.528 1.00 83.75 99 LEU A CA 1
ATOM 741 C C . LEU A 1 99 ? -18.413 2.207 24.565 1.00 83.75 99 LEU A C 1
ATOM 743 O O . LEU A 1 99 ? -17.196 2.186 24.411 1.00 83.75 99 LEU A O 1
ATOM 747 N N . GLY A 1 100 ? -19.237 1.415 23.879 1.00 81.19 100 GLY A N 1
ATOM 748 C CA . GLY A 1 100 ? -18.786 0.411 22.920 1.00 81.19 100 GLY A CA 1
ATOM 749 C C . GLY A 1 100 ? -18.125 1.059 21.709 1.00 81.19 100 GLY A C 1
ATOM 750 O O . GLY A 1 100 ? -17.034 0.649 21.333 1.00 81.19 100 GLY A O 1
ATOM 751 N N . SER A 1 101 ? -18.721 2.127 21.167 1.00 80.50 101 SER A N 1
ATOM 752 C CA . SER A 1 101 ? -18.135 2.914 20.070 1.00 80.50 101 SER A CA 1
ATOM 753 C C . SER A 1 101 ? -16.784 3.536 20.452 1.00 80.50 101 SER A C 1
ATOM 755 O O . SER A 1 101 ? -15.834 3.493 19.674 1.00 80.50 101 SER A O 1
ATOM 757 N N . GLY A 1 102 ? -16.649 4.036 21.687 1.00 81.44 102 GLY A N 1
ATOM 758 C CA . GLY A 1 102 ? -15.373 4.558 22.186 1.00 81.44 102 GLY A CA 1
ATOM 759 C C . GLY A 1 102 ? -14.280 3.490 22.331 1.00 81.44 102 GLY A C 1
ATOM 760 O O . GLY A 1 102 ? -13.118 3.764 22.039 1.00 81.44 102 GLY A O 1
ATOM 761 N N . LEU A 1 103 ? -14.638 2.274 22.758 1.00 76.00 103 LEU A N 1
ATOM 762 C CA . LEU A 1 103 ? -13.695 1.164 22.956 1.00 76.00 103 LEU A CA 1
ATOM 763 C C . LEU A 1 103 ? -13.303 0.454 21.655 1.00 76.00 103 LEU A C 1
ATOM 765 O O . LEU A 1 103 ? -12.178 -0.023 21.540 1.00 76.00 103 LEU A O 1
ATOM 769 N N . MET A 1 104 ? -14.210 0.384 20.679 1.00 76.75 104 MET A N 1
ATOM 770 C CA . MET A 1 104 ? -13.971 -0.294 19.399 1.00 76.75 104 MET A CA 1
ATOM 771 C C . MET A 1 104 ? -13.126 0.538 18.421 1.00 76.75 104 MET A C 1
ATOM 773 O O . MET A 1 104 ? -12.805 0.067 17.333 1.00 76.75 104 MET A O 1
ATOM 777 N N . GLY A 1 105 ? -12.728 1.747 18.826 1.00 66.69 105 GLY A N 1
ATOM 778 C CA . GLY A 1 105 ? -12.110 2.730 17.950 1.00 66.69 105 GLY A CA 1
ATOM 779 C C . GLY A 1 105 ? -13.206 3.478 17.207 1.00 66.69 105 GLY A C 1
ATOM 780 O O . GLY A 1 105 ? -13.902 2.918 16.365 1.00 66.69 105 GLY A O 1
ATOM 781 N N . THR A 1 106 ? -13.376 4.744 17.565 1.00 42.72 106 THR A N 1
ATOM 782 C CA . THR A 1 106 ? -14.390 5.639 17.010 1.00 42.72 106 THR A CA 1
ATOM 783 C C . THR A 1 106 ? -14.377 5.626 15.480 1.00 42.72 106 THR A C 1
ATOM 785 O O . THR A 1 106 ? -13.357 5.971 14.875 1.00 42.72 106 THR A O 1
ATOM 788 N N . ILE A 1 107 ? -15.522 5.288 14.884 1.00 43.88 107 ILE A N 1
ATOM 789 C CA . ILE A 1 107 ? -15.949 5.868 13.603 1.00 43.88 107 ILE A CA 1
ATOM 790 C C . ILE A 1 107 ? -16.612 7.212 13.888 1.00 43.88 107 ILE A C 1
ATOM 792 O O . ILE A 1 107 ? -17.373 7.275 14.884 1.00 43.88 107 ILE A O 1
#

Radius of gyration: 26.11 Å; chains: 1; bounding box: 52×29×66 Å

InterPro domains:
  IPR010656 TRAP C4-dicarboxylate transport system permease DctM subunit [PF06808] (1-107)
  IPR011853 TRAP C4-dicarboxylate transport system permease, fused DctM-DctQ [PTHR43849] (1-107)

Organism: NCBI:txid1121476

Foldseek 3Di:
DCVVVVVVVVVVVVCLQCLCVDPDPSRDNHDDPVNVVCCQPVPLVHPVHPVVVCCVPPVVVVVVVVVVCVVVCVLVVLLVVLLVVQVPDDVSVVSSVVSSCVVNDHD